Protein AF-A0A9E5EQH3-F1 (afdb_monomer)

Secondary structure (DSSP, 8-state):
-EE--EEPTTSBEE--S-HHHHHHHHHHTT-SEEEEETTS-HHHHHHHHHHHTTTSEEEEESBHHHHHHHHHHTTPPP----PPP-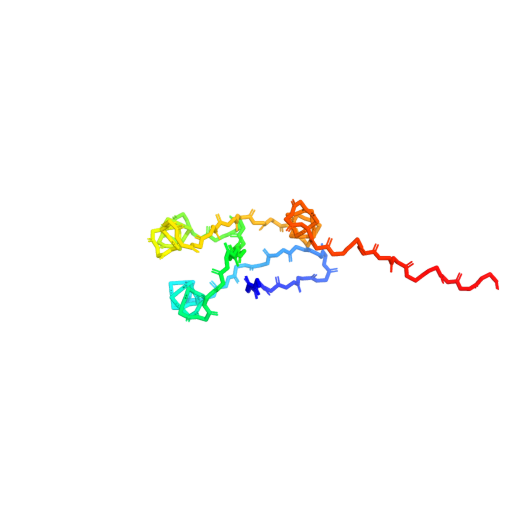

Solvent-accessible surface area (backbone atoms only — not comparable to full-atom values): 4954 Å² total; per-residue (Å²): 113,43,81,61,61,44,73,44,99,83,44,38,30,36,58,67,82,62,48,56,61,50,36,49,49,34,48,74,72,63,20,54,37,38,47,37,30,57,72,41,55,70,69,48,54,51,47,28,43,63,64,24,53,98,68,15,49,63,47,73,25,56,34,55,63,54,50,51,54,55,41,42,76,73,71,43,80,77,86,75,75,81,71,79,80,130

Nearest PDB structures (foldseek):
  8emh-assembly1_F  TM=8.107E-01  e=1.034E-01  Acinetobacter sp. NEB 394
  1gz0-assembly4_D  TM=6.087E-01  e=7.887E-02  Escherichia coli
  7ot7-assembly1_A  TM=6.046E-01  e=1.182E+00  synthetic construct
  7ueh-assembly1_E  TM=5.885E-01  e=3.263E+00  Zymomonas mobilis
  8wt7-assembly1_C  TM=3.582E-01  e=3.050E+00  Escherichia coli

pLDDT: mean 79.71, std 12.05, range [49.12, 93.06]

Mean predicted aligned error: 8.24 Å

Structure (mmCIF, N/CA/C/O backbone):
data_AF-A0A9E5EQH3-F1
#
_entry.id   AF-A0A9E5EQH3-F1
#
loop_
_atom_site.group_PDB
_atom_site.id
_atom_site.type_symbol
_atom_site.label_atom_id
_atom_site.label_alt_id
_atom_site.label_comp_id
_atom_site.label_asym_id
_atom_site.label_entity_id
_atom_site.label_seq_id
_atom_site.pdbx_PDB_ins_code
_atom_site.Cartn_x
_atom_site.Cartn_y
_atom_site.Cartn_z
_atom_site.occupancy
_atom_site.B_iso_or_equiv
_atom_site.auth_seq_id
_atom_site.auth_comp_id
_atom_site.auth_asym_id
_atom_site.auth_atom_id
_atom_site.pdbx_PDB_model_num
ATOM 1 N N . VAL A 1 1 ? -7.742 -9.895 1.686 1.00 57.66 1 VAL A N 1
ATOM 2 C CA . VAL A 1 1 ? -6.870 -8.693 1.721 1.00 57.66 1 VAL A CA 1
ATOM 3 C C . VAL A 1 1 ? -5.428 -9.150 1.534 1.00 57.66 1 VAL A C 1
ATOM 5 O O . VAL A 1 1 ? -5.146 -10.271 1.933 1.00 57.66 1 VAL A O 1
ATOM 8 N N . ALA A 1 2 ? -4.550 -8.360 0.905 1.00 66.50 2 ALA A N 1
ATOM 9 C CA . ALA A 1 2 ? -3.122 -8.683 0.784 1.00 66.50 2 ALA A CA 1
ATOM 10 C C . ALA A 1 2 ? -2.262 -7.557 1.388 1.00 66.50 2 ALA A C 1
ATOM 12 O O . ALA A 1 2 ? -2.476 -6.387 1.068 1.00 66.50 2 ALA A O 1
ATOM 13 N N . VAL A 1 3 ? -1.298 -7.913 2.245 1.00 61.38 3 VAL A N 1
ATOM 14 C CA . VAL A 1 3 ? -0.412 -6.971 2.954 1.00 61.38 3 VAL A CA 1
ATOM 15 C C . VAL A 1 3 ? 1.042 -7.363 2.709 1.00 61.38 3 VAL A C 1
ATOM 17 O O . VAL A 1 3 ? 1.402 -8.531 2.852 1.00 61.38 3 VAL A O 1
ATOM 20 N N . THR A 1 4 ? 1.880 -6.398 2.327 1.00 60.97 4 THR A N 1
ATOM 21 C CA . THR A 1 4 ? 3.326 -6.606 2.172 1.00 60.97 4 THR A CA 1
ATOM 22 C C . THR A 1 4 ? 4.088 -5.410 2.731 1.00 60.97 4 THR A C 1
ATOM 24 O O . THR A 1 4 ? 4.017 -4.321 2.166 1.00 60.97 4 THR A O 1
ATOM 27 N N . GLY A 1 5 ? 4.833 -5.627 3.811 1.00 60.75 5 GLY A N 1
ATOM 28 C CA . GLY A 1 5 ? 5.649 -4.624 4.492 1.00 60.75 5 GLY A CA 1
ATOM 29 C C . GLY A 1 5 ? 6.666 -5.313 5.397 1.00 60.75 5 GLY A C 1
ATOM 30 O O . GLY A 1 5 ? 6.397 -6.411 5.885 1.00 60.75 5 GLY A O 1
ATOM 31 N N . THR A 1 6 ? 7.827 -4.698 5.600 1.00 72.94 6 THR A N 1
ATOM 32 C CA . THR A 1 6 ? 8.703 -5.070 6.720 1.00 72.94 6 THR A CA 1
ATOM 33 C C . THR A 1 6 ? 8.161 -4.367 7.955 1.00 72.94 6 THR A C 1
ATOM 35 O O . THR A 1 6 ? 8.007 -3.153 7.912 1.00 72.94 6 THR A O 1
ATOM 38 N N . ILE A 1 7 ? 7.845 -5.094 9.024 1.00 71.38 7 ILE A N 1
ATOM 39 C CA . ILE A 1 7 ? 7.476 -4.481 10.307 1.00 71.38 7 ILE A CA 1
ATOM 40 C C . ILE A 1 7 ? 8.746 -4.428 11.150 1.00 71.38 7 ILE A C 1
ATOM 42 O O . ILE A 1 7 ? 9.346 -5.466 11.433 1.00 71.38 7 ILE A O 1
ATOM 46 N N . ASN A 1 8 ? 9.182 -3.222 11.490 1.00 68.69 8 ASN A N 1
ATOM 47 C CA . ASN A 1 8 ? 10.323 -3.009 12.369 1.00 68.69 8 ASN A CA 1
ATOM 48 C C . ASN A 1 8 ? 9.911 -3.215 13.838 1.00 68.69 8 ASN A C 1
ATOM 50 O O . ASN A 1 8 ? 8.729 -3.180 14.175 1.00 68.69 8 ASN A O 1
ATOM 54 N N . GLY A 1 9 ? 10.886 -3.415 14.731 1.00 66.69 9 GLY A N 1
ATOM 55 C CA . GLY A 1 9 ? 10.622 -3.585 16.171 1.00 66.69 9 GLY A CA 1
ATOM 56 C C . GLY A 1 9 ? 10.023 -2.349 16.856 1.00 66.69 9 GLY A C 1
ATOM 57 O O . GLY A 1 9 ? 9.549 -2.454 17.979 1.00 66.69 9 GLY A O 1
ATOM 58 N N . ASP A 1 10 ? 10.032 -1.202 16.175 1.00 70.00 10 ASP A N 1
ATOM 59 C CA . ASP A 1 10 ? 9.376 0.049 16.566 1.00 70.00 10 ASP A CA 1
ATOM 60 C C . ASP A 1 10 ? 8.001 0.238 15.890 1.00 70.00 10 ASP A C 1
ATOM 62 O O . ASP A 1 10 ? 7.482 1.348 15.844 1.00 70.00 10 ASP A O 1
ATOM 66 N N . GLU A 1 11 ? 7.436 -0.835 15.324 1.00 75.44 11 GLU A N 1
ATOM 67 C CA . GLU A 1 11 ? 6.118 -0.878 14.671 1.00 75.44 11 GLU A CA 1
ATOM 68 C C . GLU A 1 11 ? 6.003 -0.051 13.376 1.00 75.44 11 GLU A C 1
ATOM 70 O O . GLU A 1 11 ? 4.920 0.058 12.784 1.00 75.44 11 GLU A O 1
ATOM 75 N N . THR A 1 12 ? 7.122 0.483 12.875 1.00 73.88 12 THR A N 1
ATOM 76 C CA . THR A 1 12 ? 7.157 1.182 11.588 1.00 73.88 12 THR A CA 1
ATOM 77 C C . THR A 1 12 ? 7.109 0.201 10.418 1.00 73.88 12 THR A C 1
ATOM 79 O O . THR A 1 12 ? 7.705 -0.883 10.446 1.00 73.88 12 THR A O 1
ATOM 82 N N . VAL A 1 13 ? 6.398 0.586 9.352 1.00 76.81 13 VAL A N 1
ATOM 83 C CA . VAL A 1 13 ? 6.299 -0.215 8.127 1.00 76.81 13 VAL A CA 1
ATOM 84 C C . VAL A 1 13 ? 7.351 0.244 7.113 1.00 76.81 13 VAL A C 1
ATOM 86 O O . VAL A 1 13 ? 7.270 1.316 6.504 1.00 76.81 13 VAL A O 1
ATOM 89 N N . GLY A 1 14 ? 8.351 -0.605 6.906 1.0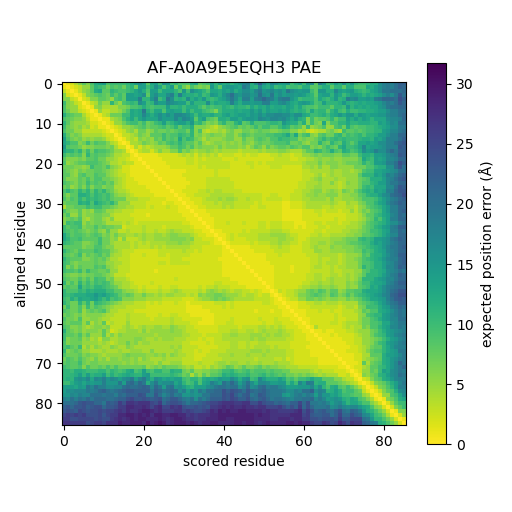0 72.00 14 GLY A N 1
ATOM 90 C CA . GLY A 1 14 ? 9.444 -0.402 5.967 1.00 72.00 14 GLY A CA 1
ATOM 91 C C . GLY A 1 14 ? 9.057 -0.639 4.506 1.00 72.00 14 GLY A C 1
ATOM 92 O O . GLY A 1 14 ? 8.174 -1.437 4.177 1.00 72.00 14 GLY A O 1
ATOM 93 N N . ALA A 1 15 ? 9.780 0.046 3.620 1.00 76.50 15 ALA A N 1
ATOM 94 C CA . ALA A 1 15 ? 9.686 -0.094 2.175 1.00 76.50 15 ALA A CA 1
ATOM 95 C C . ALA A 1 15 ? 9.907 -1.546 1.707 1.00 76.50 15 ALA A C 1
ATOM 97 O O . ALA A 1 15 ? 10.711 -2.289 2.267 1.00 76.50 15 ALA A O 1
ATOM 98 N N . ILE A 1 16 ? 9.227 -1.930 0.624 1.00 76.62 16 ILE A N 1
ATOM 99 C CA . ILE A 1 16 ? 9.325 -3.261 0.020 1.00 76.62 16 ILE A CA 1
ATOM 100 C C . ILE A 1 16 ? 9.748 -3.183 -1.445 1.00 76.62 16 ILE A C 1
ATOM 102 O O . ILE A 1 16 ? 9.339 -2.291 -2.183 1.00 76.62 16 ILE A O 1
ATOM 106 N N . GLY A 1 17 ? 10.528 -4.168 -1.885 1.00 78.25 17 GLY A N 1
ATOM 107 C CA . GLY A 1 17 ? 10.853 -4.343 -3.297 1.00 78.25 17 GLY A CA 1
ATOM 108 C C . GLY A 1 17 ? 9.690 -4.923 -4.108 1.00 78.25 17 GLY A C 1
ATOM 109 O O . GLY A 1 17 ? 8.782 -5.565 -3.572 1.00 78.25 17 GLY A O 1
ATOM 110 N N . ALA A 1 18 ? 9.763 -4.745 -5.431 1.00 84.75 18 ALA A N 1
ATOM 111 C CA . ALA A 1 18 ? 8.855 -5.357 -6.407 1.00 84.75 18 ALA A CA 1
ATOM 112 C C . ALA A 1 18 ? 7.359 -5.046 -6.171 1.00 84.75 18 ALA A C 1
ATOM 114 O O . ALA A 1 18 ? 6.490 -5.908 -6.335 1.00 84.75 18 ALA A O 1
ATOM 115 N N . VAL A 1 19 ? 7.049 -3.797 -5.800 1.00 86.19 19 VAL A N 1
ATOM 116 C CA . VAL A 1 19 ? 5.680 -3.324 -5.517 1.00 86.19 19 VAL A CA 1
ATOM 117 C C . VAL A 1 19 ? 4.733 -3.610 -6.682 1.00 86.19 19 VAL A C 1
ATOM 119 O O . VAL A 1 19 ? 3.616 -4.077 -6.473 1.00 86.19 19 VAL A O 1
ATOM 122 N N . ARG A 1 20 ? 5.185 -3.396 -7.923 1.00 86.94 20 ARG A N 1
ATOM 123 C CA . ARG A 1 20 ? 4.372 -3.636 -9.126 1.00 86.94 20 ARG A CA 1
ATOM 124 C C . ARG A 1 20 ? 3.985 -5.104 -9.262 1.00 86.94 20 ARG A C 1
ATOM 126 O O . ARG A 1 20 ? 2.816 -5.415 -9.458 1.00 86.94 20 ARG A O 1
ATOM 133 N N . GLN A 1 21 ? 4.951 -6.007 -9.120 1.00 87.81 21 GLN A N 1
ATOM 134 C CA . GLN A 1 21 ? 4.732 -7.447 -9.223 1.00 87.81 21 GLN A CA 1
ATOM 135 C C . GLN A 1 21 ? 3.787 -7.934 -8.119 1.00 87.81 21 GLN A C 1
ATOM 137 O O . GLN A 1 21 ? 2.873 -8.711 -8.388 1.00 87.81 21 GLN A O 1
ATOM 142 N N . LYS A 1 22 ? 3.950 -7.420 -6.894 1.00 87.31 22 LYS A N 1
ATOM 143 C CA . LYS A 1 22 ? 3.072 -7.737 -5.759 1.00 87.31 22 LYS A CA 1
ATOM 144 C C . LYS A 1 22 ? 1.654 -7.200 -5.955 1.00 87.31 22 LYS A C 1
ATOM 146 O O . LYS A 1 22 ? 0.707 -7.929 -5.686 1.00 87.31 22 LYS A O 1
ATOM 151 N N . ALA A 1 23 ? 1.492 -5.992 -6.494 1.00 87.75 23 ALA A N 1
ATOM 152 C CA . ALA A 1 23 ? 0.177 -5.438 -6.820 1.00 87.75 23 ALA A CA 1
ATOM 153 C C . ALA A 1 23 ? -0.536 -6.256 -7.913 1.00 87.75 23 ALA A C 1
ATOM 155 O O . ALA A 1 23 ? -1.736 -6.507 -7.810 1.00 87.75 23 ALA A O 1
ATOM 156 N N . VAL A 1 24 ? 0.194 -6.718 -8.938 1.00 89.06 24 VAL A N 1
ATOM 157 C CA . VAL A 1 24 ? -0.365 -7.606 -9.973 1.00 89.06 24 VAL A CA 1
ATOM 158 C C . VAL A 1 24 ? -0.805 -8.932 -9.359 1.00 89.06 24 VAL A C 1
ATOM 160 O O . VAL A 1 24 ? -1.930 -9.362 -9.600 1.00 89.06 24 VAL A O 1
ATOM 163 N N . ALA A 1 25 ? 0.041 -9.550 -8.531 1.00 86.25 25 ALA A N 1
ATOM 164 C CA . ALA A 1 25 ? -0.285 -10.802 -7.854 1.00 86.25 25 ALA A CA 1
ATOM 165 C C . ALA A 1 25 ? -1.493 -10.654 -6.914 1.00 86.25 25 ALA A C 1
ATOM 167 O O . ALA A 1 25 ? -2.391 -11.489 -6.940 1.00 86.25 25 ALA A O 1
ATOM 168 N N . ALA A 1 26 ? -1.563 -9.567 -6.138 1.00 88.44 26 ALA A N 1
ATOM 169 C CA . ALA A 1 26 ? -2.687 -9.277 -5.251 1.00 88.44 26 ALA A CA 1
ATOM 170 C C . ALA A 1 26 ? -3.999 -9.126 -6.033 1.00 88.44 26 ALA A C 1
ATOM 172 O O . ALA A 1 26 ? -5.013 -9.725 -5.671 1.00 88.44 26 ALA A O 1
ATOM 173 N N . ARG A 1 27 ? -3.969 -8.391 -7.151 1.00 86.56 27 ARG A N 1
ATOM 174 C CA . ARG A 1 27 ? -5.133 -8.253 -8.031 1.00 86.56 27 ARG A CA 1
ATOM 175 C C . ARG A 1 27 ? -5.537 -9.588 -8.654 1.00 86.56 27 ARG A C 1
ATOM 177 O O . ARG A 1 27 ? -6.722 -9.903 -8.672 1.00 86.56 27 ARG A O 1
ATOM 184 N N . ALA A 1 28 ? -4.574 -10.371 -9.141 1.00 85.94 28 ALA A N 1
ATOM 185 C CA . ALA A 1 28 ? -4.823 -11.690 -9.723 1.00 85.94 28 ALA A CA 1
ATOM 186 C C . ALA A 1 28 ? -5.409 -12.676 -8.698 1.00 85.94 28 ALA A C 1
ATOM 188 O O . A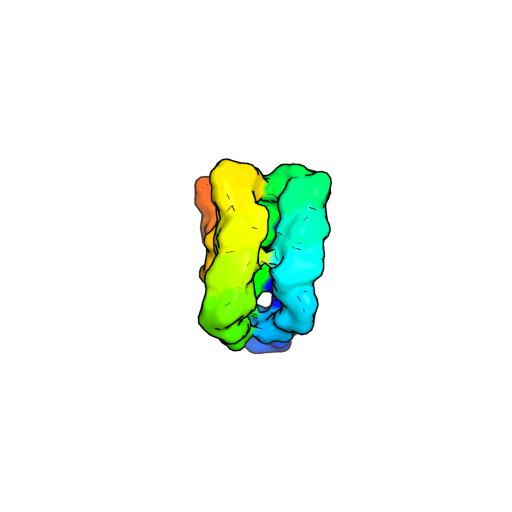LA A 1 28 ? -6.287 -13.462 -9.038 1.00 85.94 28 ALA A O 1
ATOM 189 N N . ALA A 1 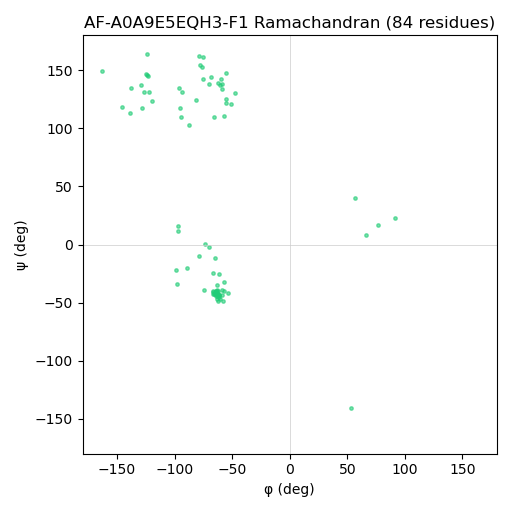29 ? -4.998 -12.575 -7.432 1.00 87.56 29 ALA A N 1
ATOM 190 C CA . ALA A 1 29 ? -5.571 -13.322 -6.314 1.00 87.56 29 ALA A CA 1
ATOM 191 C C . ALA A 1 29 ? -6.964 -12.815 -5.882 1.00 87.56 29 ALA A C 1
ATOM 193 O O . ALA A 1 29 ? -7.544 -13.327 -4.927 1.00 87.56 29 ALA A O 1
ATOM 194 N N . GLY A 1 30 ? -7.509 -11.791 -6.549 1.00 85.94 30 GLY A N 1
ATOM 195 C CA . GLY A 1 30 ? -8.824 -11.232 -6.249 1.00 85.94 30 GLY A CA 1
ATOM 196 C C . GLY A 1 30 ? -8.862 -10.340 -5.007 1.00 85.94 30 GLY A C 1
ATOM 197 O O . GLY A 1 30 ? -9.952 -10.067 -4.493 1.00 85.94 30 GLY A O 1
ATOM 198 N N . ALA A 1 31 ? -7.713 -9.864 -4.514 1.00 87.31 31 ALA A N 1
ATOM 199 C CA . ALA A 1 31 ? -7.677 -8.964 -3.370 1.00 87.31 31 ALA A CA 1
ATOM 200 C C . ALA A 1 31 ? -8.475 -7.683 -3.658 1.00 87.31 31 ALA A C 1
ATOM 202 O O . ALA A 1 31 ? -8.352 -7.069 -4.714 1.00 87.31 31 ALA A O 1
ATOM 203 N N . ARG A 1 32 ? -9.303 -7.273 -2.692 1.00 88.06 32 ARG A N 1
ATOM 204 C CA . ARG A 1 32 ? -10.076 -6.021 -2.748 1.00 88.06 32 ARG A CA 1
ATOM 205 C C . ARG A 1 32 ? -9.320 -4.828 -2.166 1.00 88.06 32 ARG A C 1
ATOM 207 O O . ARG A 1 32 ? -9.646 -3.691 -2.486 1.00 88.06 32 ARG A O 1
ATOM 214 N N . LEU A 1 33 ? -8.309 -5.101 -1.342 1.00 88.50 33 LEU A N 1
ATOM 215 C CA . LEU A 1 33 ? -7.455 -4.119 -0.687 1.00 88.50 33 LEU A CA 1
ATOM 216 C C . LEU A 1 33 ? -5.998 -4.592 -0.740 1.00 88.50 33 LEU A C 1
ATOM 218 O O . LEU A 1 33 ? -5.717 -5.761 -0.447 1.00 88.50 33 LEU A O 1
ATOM 222 N N . PHE A 1 34 ? -5.106 -3.666 -1.083 1.00 90.81 34 PHE A N 1
ATOM 223 C CA . PHE A 1 34 ? -3.659 -3.826 -1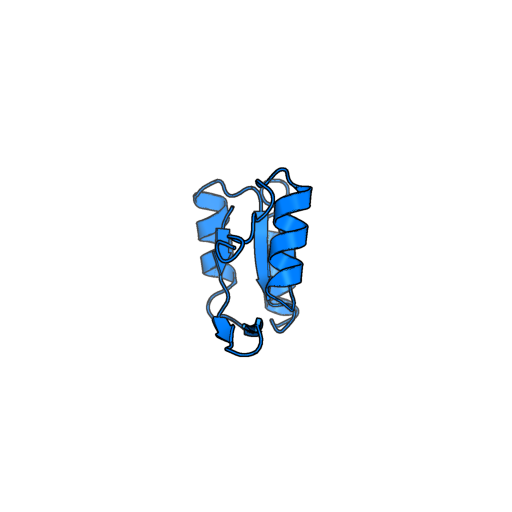.079 1.00 90.81 34 PHE A CA 1
ATOM 224 C C . PHE A 1 34 ? -3.016 -2.675 -0.301 1.00 90.81 34 PHE A C 1
ATOM 226 O O . PHE A 1 34 ? -3.158 -1.512 -0.680 1.00 90.81 34 PHE A O 1
ATOM 233 N N . LEU A 1 35 ? -2.335 -3.003 0.797 1.00 89.50 35 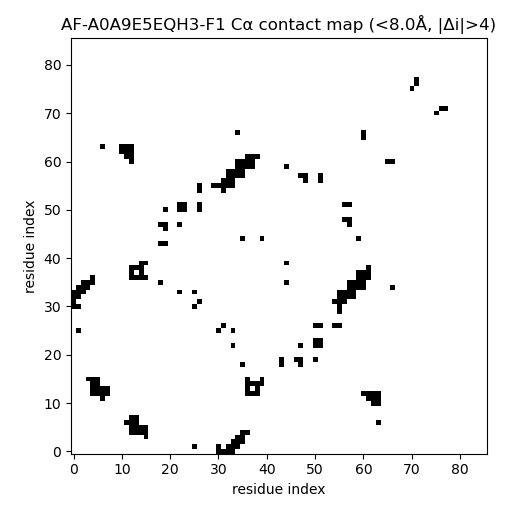LEU A N 1
ATOM 234 C CA . LEU A 1 35 ? -1.646 -2.024 1.638 1.00 89.50 35 LEU A CA 1
ATOM 235 C C . LEU A 1 35 ? -0.183 -1.906 1.214 1.00 89.50 35 LEU A C 1
ATOM 237 O O . LEU A 1 35 ? 0.505 -2.920 1.068 1.00 89.50 35 LEU A O 1
ATOM 241 N N . ILE A 1 36 ? 0.286 -0.674 1.034 1.00 89.25 36 ILE A N 1
ATOM 242 C CA . ILE A 1 36 ? 1.672 -0.359 0.681 1.00 89.25 36 ILE A CA 1
ATOM 243 C C . ILE A 1 36 ? 2.284 0.613 1.697 1.00 89.25 36 ILE A C 1
ATOM 245 O O . ILE A 1 36 ? 1.579 1.479 2.206 1.00 89.25 36 ILE A O 1
ATOM 249 N N . PRO A 1 37 ? 3.590 0.524 1.990 1.00 85.94 37 PRO A N 1
ATOM 250 C CA . PRO A 1 37 ? 4.232 1.463 2.904 1.00 85.94 37 PRO A CA 1
ATOM 251 C C . PRO A 1 37 ? 4.174 2.904 2.372 1.00 85.94 37 PRO A C 1
ATOM 253 O O . PRO A 1 37 ? 4.417 3.140 1.189 1.00 85.94 37 PRO A O 1
ATOM 256 N N . ALA A 1 38 ? 3.917 3.881 3.240 1.00 87.50 38 ALA A N 1
ATOM 257 C CA . ALA A 1 38 ? 3.979 5.305 2.904 1.00 87.50 38 ALA A CA 1
ATOM 258 C C . ALA A 1 38 ? 5.415 5.762 2.586 1.00 87.50 38 ALA A C 1
ATOM 260 O O . ALA A 1 38 ? 5.614 6.702 1.824 1.00 87.50 38 ALA A O 1
ATOM 261 N N . SER A 1 39 ? 6.416 5.044 3.108 1.00 85.44 39 SER A N 1
ATOM 262 C CA . SER A 1 39 ? 7.844 5.219 2.803 1.00 85.44 39 SER A CA 1
ATOM 263 C C . SER A 1 39 ? 8.233 4.779 1.384 1.00 85.44 39 SER A C 1
ATOM 265 O O . SER A 1 39 ? 9.396 4.880 0.993 1.00 85.44 39 SER A O 1
ATOM 267 N N . GLN A 1 40 ? 7.281 4.257 0.607 1.00 86.31 40 GLN A N 1
ATOM 268 C CA . GLN A 1 40 ? 7.526 3.773 -0.739 1.00 86.31 40 GLN A CA 1
ATOM 269 C C . GLN A 1 40 ? 7.627 4.908 -1.760 1.00 86.31 40 GLN A C 1
ATOM 271 O O . GLN A 1 40 ? 7.053 5.981 -1.583 1.00 86.31 40 GLN A O 1
ATOM 276 N N . SER A 1 41 ? 8.346 4.672 -2.861 1.00 88.06 41 SER A N 1
ATOM 277 C CA . SER A 1 41 ? 8.522 5.710 -3.877 1.00 88.06 41 SER A CA 1
ATOM 278 C C . SER A 1 41 ? 7.171 6.157 -4.459 1.00 88.06 41 SER A C 1
ATOM 280 O O . SER A 1 41 ? 6.273 5.342 -4.699 1.00 88.06 41 SER A O 1
ATOM 282 N N . ALA A 1 42 ? 7.022 7.454 -4.751 1.00 88.56 42 ALA A N 1
ATOM 283 C CA . ALA A 1 42 ? 5.800 7.987 -5.363 1.00 88.56 42 ALA A CA 1
ATOM 284 C C . ALA A 1 42 ? 5.465 7.295 -6.701 1.00 88.56 42 ALA A C 1
ATOM 286 O O . ALA A 1 42 ? 4.293 7.094 -7.037 1.00 88.56 42 ALA A O 1
ATOM 287 N N . ALA A 1 43 ? 6.496 6.879 -7.445 1.00 89.19 43 ALA A N 1
ATOM 288 C CA . ALA A 1 43 ? 6.353 6.123 -8.684 1.00 89.19 43 ALA A CA 1
ATOM 289 C C . ALA A 1 43 ? 5.735 4.736 -8.442 1.00 89.19 43 ALA A C 1
ATOM 291 O O . ALA A 1 43 ? 4.870 4.307 -9.208 1.00 89.19 43 ALA A O 1
ATOM 292 N N . ASP A 1 44 ? 6.133 4.050 -7.373 1.00 88.88 44 ASP A N 1
ATOM 293 C CA . ASP A 1 44 ? 5.602 2.734 -7.019 1.00 88.88 44 ASP A CA 1
ATOM 294 C C . ASP A 1 44 ? 4.191 2.808 -6.443 1.00 88.88 44 ASP A C 1
ATOM 296 O O . ASP A 1 44 ? 3.346 1.995 -6.819 1.00 88.88 44 ASP A O 1
ATOM 300 N N . ILE A 1 45 ? 3.896 3.821 -5.622 1.00 89.56 45 ILE A N 1
ATOM 301 C CA . ILE A 1 45 ? 2.535 4.100 -5.140 1.00 89.56 45 ILE A CA 1
ATOM 302 C C . ILE A 1 45 ? 1.598 4.329 -6.331 1.00 89.56 45 ILE A C 1
ATOM 304 O O . ILE A 1 45 ? 0.533 3.714 -6.431 1.00 89.56 45 ILE A O 1
ATOM 308 N N . THR A 1 46 ? 2.014 5.175 -7.275 1.00 91.94 46 THR A N 1
ATOM 309 C CA . THR A 1 46 ? 1.236 5.472 -8.485 1.00 91.94 46 THR A CA 1
ATOM 310 C C . THR A 1 46 ? 1.045 4.222 -9.342 1.00 91.94 46 THR A C 1
ATOM 312 O O . THR A 1 46 ? -0.063 3.948 -9.810 1.00 91.94 46 THR A O 1
ATOM 315 N N . ALA A 1 47 ? 2.100 3.423 -9.522 1.00 91.69 47 ALA A N 1
ATOM 316 C CA . ALA A 1 47 ? 2.023 2.183 -10.282 1.00 91.69 47 ALA A CA 1
ATOM 317 C C . ALA A 1 47 ? 1.078 1.165 -9.625 1.00 91.69 47 ALA A C 1
ATOM 319 O O . ALA A 1 47 ? 0.244 0.585 -10.318 1.00 91.69 47 ALA A O 1
ATOM 320 N N . ALA A 1 48 ? 1.152 0.985 -8.304 1.00 89.88 48 ALA A N 1
ATOM 321 C CA . ALA A 1 48 ? 0.259 0.102 -7.559 1.00 89.88 48 ALA A CA 1
ATOM 322 C C . ALA A 1 48 ? -1.205 0.538 -7.696 1.00 89.88 48 ALA A C 1
ATOM 324 O O . ALA A 1 48 ? -2.054 -0.288 -8.034 1.00 89.88 48 ALA A O 1
ATOM 325 N N . ARG A 1 49 ? -1.500 1.837 -7.528 1.00 92.12 49 ARG A N 1
ATOM 326 C CA . ARG A 1 49 ? -2.852 2.396 -7.721 1.00 92.12 49 ARG A CA 1
ATOM 327 C C . ARG A 1 49 ? -3.369 2.150 -9.141 1.00 92.12 49 ARG A C 1
ATOM 329 O O . ARG A 1 49 ? -4.503 1.707 -9.312 1.00 92.12 49 ARG A O 1
ATOM 336 N N . LYS A 1 50 ? -2.525 2.355 -10.158 1.00 93.06 50 LYS A N 1
ATOM 337 C CA . LYS A 1 50 ? -2.871 2.072 -11.561 1.00 93.06 50 LYS A CA 1
ATOM 338 C C . LYS A 1 50 ? -3.164 0.588 -11.799 1.00 93.06 50 LYS A C 1
ATOM 340 O O . LYS A 1 50 ? -4.090 0.268 -12.537 1.00 93.06 50 LYS A O 1
ATOM 345 N N . ILE A 1 51 ? -2.394 -0.309 -11.181 1.00 92.38 51 ILE A N 1
ATOM 346 C CA . ILE A 1 51 ? -2.601 -1.760 -11.280 1.00 92.38 51 ILE A CA 1
ATOM 347 C C . ILE A 1 51 ? -3.915 -2.170 -10.612 1.00 92.38 51 ILE A C 1
ATOM 349 O O . ILE A 1 51 ? -4.644 -2.979 -11.185 1.00 92.38 51 ILE A O 1
ATOM 353 N N . GLY A 1 52 ? -4.219 -1.615 -9.434 1.00 88.12 52 GLY A N 1
ATOM 354 C CA . GLY A 1 52 ? -5.440 -1.921 -8.689 1.00 88.12 52 GLY A CA 1
ATOM 355 C C . GLY A 1 52 ? -6.718 -1.509 -9.423 1.00 88.12 52 GLY A C 1
ATOM 356 O O . GLY A 1 52 ? -7.685 -2.282 -9.468 1.00 88.12 52 GLY A O 1
ATOM 357 N N . GLY A 1 53 ? -6.690 -0.341 -10.076 1.00 90.94 53 GLY A N 1
ATOM 358 C CA . GLY A 1 53 ? -7.798 0.167 -10.884 1.00 90.94 53 GLY A CA 1
ATOM 359 C C . GLY A 1 53 ? -9.118 0.191 -10.106 1.00 90.94 53 GLY A C 1
ATOM 360 O O . GLY A 1 53 ? -9.142 0.488 -8.917 1.00 90.94 53 GLY A O 1
ATOM 361 N N . ALA A 1 54 ? -10.222 -0.168 -10.766 1.00 87.75 54 ALA A N 1
ATOM 362 C CA . ALA A 1 54 ? -11.543 -0.251 -10.130 1.00 87.75 54 ALA A CA 1
ATOM 363 C C . ALA A 1 54 ?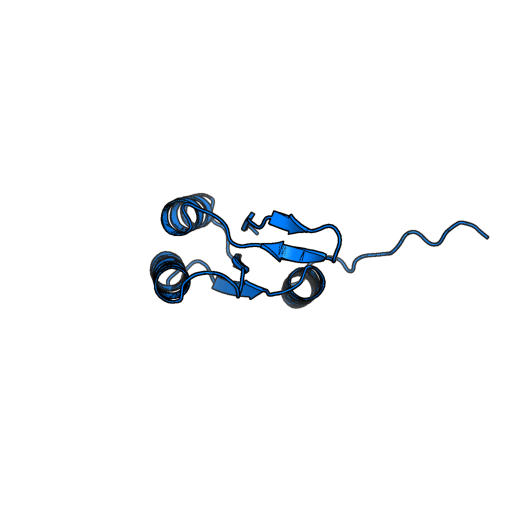 -11.757 -1.533 -9.297 1.00 87.75 54 ALA A C 1
ATOM 365 O O . ALA A 1 54 ? -12.763 -1.664 -8.608 1.00 87.75 54 ALA A O 1
ATOM 366 N N . THR A 1 55 ? -10.845 -2.506 -9.387 1.00 86.44 55 THR A N 1
ATOM 367 C CA . THR A 1 55 ? -11.044 -3.856 -8.826 1.00 86.44 55 THR A CA 1
ATOM 368 C C . THR A 1 55 ? -10.377 -4.073 -7.470 1.00 86.44 55 THR A C 1
ATOM 370 O O . THR A 1 55 ? -10.767 -4.982 -6.739 1.00 86.44 55 THR A O 1
ATOM 373 N N . MET A 1 56 ? -9.368 -3.265 -7.140 1.00 90.62 56 MET A N 1
ATOM 374 C CA . MET A 1 56 ? -8.580 -3.396 -5.917 1.00 90.62 56 MET A CA 1
ATOM 375 C C . MET A 1 56 ? -8.174 -2.013 -5.412 1.00 90.62 56 MET A C 1
ATOM 377 O O . MET A 1 56 ? -7.441 -1.288 -6.086 1.00 90.62 56 MET A O 1
ATOM 381 N N . ARG A 1 57 ? -8.630 -1.667 -4.207 1.00 90.69 57 ARG A N 1
ATOM 382 C CA . ARG A 1 57 ? -8.247 -0.442 -3.505 1.00 90.69 57 ARG A CA 1
ATOM 383 C C . ARG A 1 57 ? -6.794 -0.552 -3.049 1.00 90.69 57 ARG A C 1
ATOM 385 O O . ARG A 1 57 ? -6.374 -1.601 -2.565 1.00 90.69 57 ARG A O 1
ATOM 392 N N . VAL A 1 58 ? -6.034 0.526 -3.198 1.00 90.25 58 VAL A N 1
ATOM 393 C CA . VAL A 1 58 ? -4.639 0.598 -2.750 1.00 90.25 58 VAL A CA 1
ATOM 394 C C . VAL A 1 58 ? -4.522 1.711 -1.724 1.00 90.25 58 VAL A C 1
ATOM 396 O O . VAL A 1 58 ? -4.868 2.850 -2.037 1.00 90.25 58 VAL A O 1
ATOM 399 N N . GLU A 1 59 ? -4.043 1.386 -0.527 1.00 91.38 59 GLU A N 1
ATOM 400 C CA . GLU A 1 59 ? -3.867 2.348 0.565 1.00 91.38 59 GLU A CA 1
ATOM 401 C C . GLU A 1 59 ? -2.436 2.369 1.079 1.00 91.38 59 GLU A C 1
ATOM 403 O O . GLU A 1 59 ? -1.748 1.348 1.083 1.00 91.38 59 GLU A O 1
ATOM 408 N N . THR A 1 60 ? -1.988 3.554 1.486 1.00 89.31 60 THR A N 1
ATOM 409 C CA . THR A 1 60 ? -0.653 3.770 2.047 1.00 89.31 60 THR A CA 1
ATOM 410 C C . THR A 1 60 ? -0.705 3.751 3.568 1.00 89.31 60 THR A C 1
ATOM 412 O O . THR A 1 60 ? -1.562 4.419 4.137 1.00 89.31 60 THR A O 1
ATOM 415 N N . VAL A 1 61 ? 0.230 3.052 4.210 1.00 89.19 61 VAL A N 1
ATOM 416 C CA . VAL A 1 61 ? 0.331 2.943 5.677 1.00 89.19 61 VAL A CA 1
ATOM 417 C C . VAL A 1 61 ? 1.742 3.274 6.147 1.00 89.19 61 VAL A C 1
ATOM 419 O O . VAL A 1 61 ? 2.711 2.859 5.511 1.00 89.19 61 VAL A O 1
ATOM 422 N N . ALA A 1 62 ? 1.883 4.032 7.231 1.00 86.81 62 ALA A N 1
ATOM 423 C CA . ALA A 1 62 ? 3.185 4.332 7.827 1.00 86.81 62 ALA A CA 1
ATOM 424 C C . ALA A 1 62 ? 3.487 3.408 9.015 1.00 86.81 62 ALA A C 1
ATOM 426 O O . ALA A 1 62 ? 4.639 3.017 9.218 1.00 86.81 62 ALA A O 1
ATOM 427 N N . THR A 1 63 ? 2.451 3.025 9.760 1.00 85.31 63 THR A N 1
ATOM 428 C CA . THR A 1 63 ? 2.555 2.213 10.976 1.00 85.31 63 THR A CA 1
ATOM 429 C C . THR A 1 63 ? 1.704 0.948 10.897 1.00 85.31 63 THR A C 1
ATOM 431 O O . THR A 1 63 ? 0.810 0.819 10.053 1.00 85.31 63 THR A O 1
ATOM 434 N N . LEU A 1 64 ? 1.980 -0.005 11.791 1.00 80.00 64 LEU A N 1
ATOM 435 C CA . LEU A 1 64 ? 1.111 -1.164 11.989 1.00 80.00 64 LEU A CA 1
ATOM 436 C C . LEU A 1 64 ? -0.308 -0.741 12.400 1.00 80.00 64 LEU A C 1
ATOM 438 O O . LEU A 1 64 ? -1.277 -1.319 11.906 1.00 80.00 64 LEU A O 1
ATOM 442 N N . GLN A 1 65 ? -0.433 0.287 13.243 1.00 82.81 65 GLN A N 1
ATOM 443 C CA . GLN A 1 65 ? -1.732 0.788 13.682 1.00 82.81 65 GLN A CA 1
ATOM 444 C C . GLN A 1 65 ? -2.564 1.307 12.502 1.00 82.81 65 GLN A C 1
ATOM 446 O O . GLN A 1 65 ? -3.721 0.921 12.373 1.00 82.81 65 GLN A O 1
ATOM 451 N N . ASP A 1 66 ? -1.960 2.055 11.570 1.00 84.56 66 ASP A N 1
ATOM 452 C CA . ASP A 1 66 ? -2.657 2.524 10.361 1.00 84.56 66 ASP A CA 1
ATOM 453 C C . ASP A 1 66 ? -3.227 1.350 9.551 1.00 84.56 66 ASP A C 1
ATOM 455 O O . ASP A 1 66 ? -4.333 1.412 9.010 1.00 84.56 66 ASP A O 1
ATOM 459 N N . ALA A 1 67 ? -2.461 0.258 9.451 1.00 84.31 67 ALA A N 1
ATOM 460 C CA . ALA A 1 67 ? -2.904 -0.936 8.747 1.00 84.31 67 ALA A CA 1
ATOM 461 C C . ALA A 1 67 ? -4.093 -1.594 9.458 1.00 84.31 67 ALA A C 1
ATOM 463 O O . ALA A 1 67 ? -5.051 -1.985 8.790 1.00 84.31 67 ALA A O 1
ATOM 464 N N . LEU A 1 68 ? -4.055 -1.693 10.788 1.00 83.00 68 LEU A N 1
ATOM 465 C CA . LEU A 1 68 ? -5.150 -2.243 11.588 1.00 83.00 68 LEU A CA 1
ATOM 466 C C . LEU A 1 68 ? -6.413 -1.381 11.493 1.00 83.00 68 LEU A C 1
ATOM 468 O O . LEU A 1 68 ? -7.495 -1.928 11.284 1.00 83.00 68 LEU 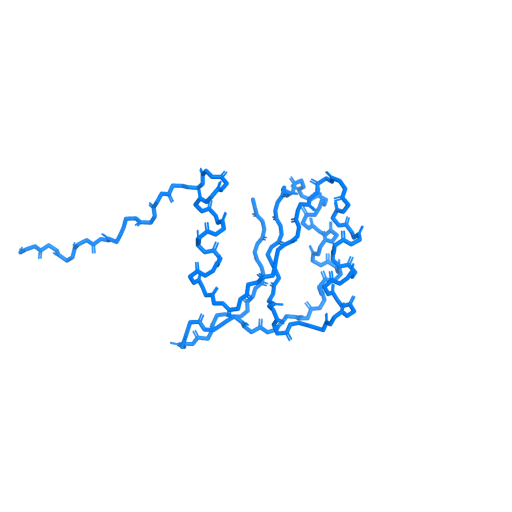A O 1
ATOM 472 N N . ASP A 1 69 ? -6.284 -0.059 11.555 1.00 85.12 69 ASP A N 1
ATOM 473 C CA . ASP A 1 69 ? -7.413 0.871 11.463 1.00 85.12 69 ASP A CA 1
ATOM 474 C C . ASP A 1 69 ? -8.125 0.754 10.108 1.00 85.12 69 ASP A C 1
ATOM 476 O O . ASP A 1 69 ? -9.353 0.660 10.043 1.00 85.12 69 ASP A O 1
ATOM 480 N N . ILE A 1 70 ? -7.364 0.670 9.010 1.00 85.06 70 ILE A N 1
ATOM 481 C CA . ILE A 1 70 ? -7.931 0.461 7.670 1.00 85.06 70 ILE A CA 1
ATOM 482 C C . ILE A 1 70 ? -8.643 -0.893 7.583 1.00 85.06 70 ILE A C 1
ATOM 484 O O . ILE A 1 70 ? -9.700 -0.990 6.956 1.00 85.06 70 ILE A O 1
ATOM 488 N N . LEU A 1 71 ? -8.085 -1.943 8.195 1.00 82.44 71 LEU A N 1
ATOM 489 C CA . LEU A 1 71 ? -8.700 -3.271 8.211 1.00 82.44 71 LEU A CA 1
ATOM 490 C C . LEU A 1 71 ? -10.009 -3.288 9.015 1.00 82.44 71 LEU A C 1
ATOM 492 O O . LEU A 1 71 ? -10.986 -3.875 8.550 1.00 82.44 71 LEU A O 1
ATOM 496 N N . GLN A 1 72 ? -10.066 -2.607 10.162 1.00 81.88 72 GLN A N 1
ATOM 497 C CA . GLN A 1 72 ? -11.296 -2.470 10.950 1.00 81.88 72 GLN A CA 1
ATOM 498 C C . GLN A 1 72 ? -12.385 -1.723 10.168 1.00 81.88 72 GLN A C 1
ATOM 500 O O . GLN A 1 72 ? -13.535 -2.159 10.131 1.00 81.88 72 GLN A O 1
ATOM 505 N N . GLN A 1 73 ? -12.029 -0.649 9.457 1.00 77.69 73 GLN A N 1
ATOM 506 C CA . GLN A 1 73 ? -12.982 0.137 8.660 1.00 77.69 73 GLN A CA 1
ATOM 507 C C . GLN A 1 73 ? -13.655 -0.652 7.529 1.00 77.69 73 GLN A C 1
ATOM 509 O O . GLN A 1 73 ? -14.751 -0.293 7.100 1.00 77.69 73 GLN A O 1
ATOM 514 N N . ILE A 1 74 ? -13.018 -1.713 7.027 1.00 78.31 74 ILE A N 1
ATOM 515 C CA . ILE A 1 74 ? -13.574 -2.557 5.958 1.00 78.31 74 ILE A CA 1
ATOM 516 C C . ILE A 1 74 ? -14.267 -3.825 6.479 1.00 78.31 74 ILE A C 1
ATOM 518 O O . ILE A 1 74 ? -14.596 -4.701 5.678 1.00 78.31 74 ILE A O 1
ATOM 522 N N . GLY A 1 75 ? -14.503 -3.915 7.792 1.00 69.62 75 GLY A N 1
ATOM 523 C CA . GLY A 1 75 ? -15.227 -5.018 8.426 1.00 69.62 75 GLY A CA 1
ATOM 524 C C . GLY A 1 75 ? -14.345 -6.172 8.903 1.00 69.62 75 GLY A C 1
ATOM 525 O O . GLY A 1 75 ? -14.836 -7.291 9.011 1.00 69.62 75 GLY A O 1
ATOM 526 N N . GLY A 1 76 ? -13.050 -5.934 9.142 1.00 65.19 76 GLY A N 1
ATOM 527 C CA . GLY A 1 76 ? -12.211 -6.876 9.883 1.00 65.19 76 GLY A CA 1
ATOM 528 C C . GLY A 1 76 ? -12.626 -6.946 11.354 1.00 65.19 76 GLY A C 1
ATOM 529 O O . GLY A 1 76 ? -13.011 -5.927 11.930 1.00 65.19 76 GLY A O 1
ATOM 530 N N . ASP A 1 77 ? -12.539 -8.136 11.954 1.00 62.91 77 ASP A N 1
ATOM 531 C CA . ASP A 1 77 ? -12.831 -8.309 13.378 1.00 62.91 77 ASP A CA 1
ATOM 532 C C . ASP A 1 77 ? -11.908 -7.416 14.226 1.00 62.91 77 ASP A C 1
ATOM 534 O O . ASP A 1 77 ? -10.711 -7.302 13.925 1.00 62.91 77 ASP A O 1
ATOM 538 N N . PRO A 1 78 ? -12.438 -6.766 15.278 1.00 57.69 78 PRO A N 1
ATOM 539 C CA . PRO A 1 78 ? -11.626 -5.941 16.156 1.00 57.69 78 PRO A CA 1
ATOM 540 C C . PRO A 1 78 ? -10.538 -6.797 16.802 1.00 57.69 78 PRO A C 1
ATOM 542 O O . PRO A 1 78 ? -10.781 -7.923 17.243 1.00 57.69 78 PRO A O 1
ATOM 545 N N . PHE A 1 79 ? -9.324 -6.253 16.872 1.00 56.19 79 PHE A N 1
ATOM 546 C CA . PHE A 1 79 ? -8.243 -6.905 17.595 1.00 56.19 79 PHE A CA 1
ATOM 547 C C . PHE A 1 79 ? -8.598 -6.930 19.086 1.00 56.19 79 PHE A C 1
ATOM 549 O O . PHE A 1 79 ? -8.620 -5.890 19.743 1.00 56.19 79 PHE A O 1
ATOM 556 N N . VAL A 1 80 ? -8.902 -8.116 19.614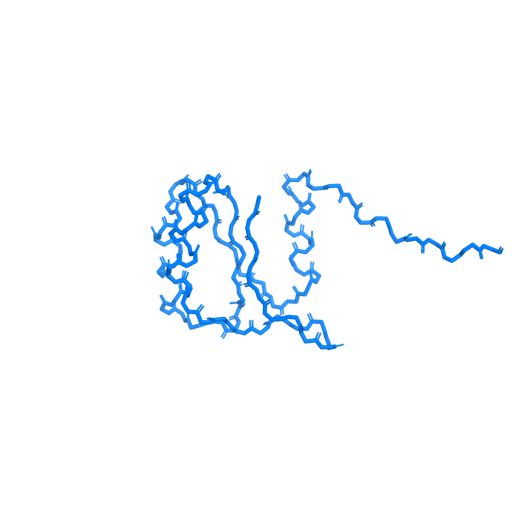 1.00 62.62 80 VAL A N 1
ATOM 557 C CA . VAL A 1 80 ? -9.073 -8.325 21.052 1.00 62.62 80 VAL A CA 1
ATOM 558 C C . VAL A 1 80 ? -7.695 -8.645 21.613 1.00 62.62 80 VAL A C 1
ATOM 560 O O . VAL A 1 80 ? -7.187 -9.754 21.441 1.00 62.62 80 VAL A O 1
ATOM 563 N N . SER A 1 81 ? -7.066 -7.664 22.256 1.00 51.56 81 SER A N 1
ATOM 564 C CA . SER A 1 81 ? -5.880 -7.902 23.074 1.00 51.56 81 SER A CA 1
ATOM 565 C C . SER A 1 81 ? -6.248 -8.959 24.110 1.00 51.56 81 SER A C 1
ATOM 567 O O . SER A 1 81 ? -7.190 -8.751 24.875 1.00 51.56 81 SER A O 1
ATOM 569 N N . ALA A 1 82 ? -5.544 -10.091 24.143 1.00 55.31 82 ALA A N 1
ATOM 570 C CA . ALA A 1 82 ? -5.669 -11.007 25.266 1.00 55.31 82 ALA A CA 1
ATOM 571 C C . ALA A 1 82 ? -5.315 -10.215 26.530 1.00 55.31 82 ALA A C 1
ATOM 573 O O . ALA A 1 82 ? -4.168 -9.800 26.702 1.00 55.31 82 ALA A O 1
ATOM 574 N N . THR A 1 83 ? -6.304 -9.945 27.379 1.00 49.94 83 THR A N 1
ATOM 575 C CA . THR A 1 83 ? -6.052 -9.478 28.739 1.00 49.94 83 THR A CA 1
ATOM 576 C C . THR A 1 83 ? -5.140 -10.513 29.394 1.00 49.94 83 THR A C 1
ATOM 578 O O . THR A 1 83 ? -5.485 -11.699 29.367 1.00 49.94 83 THR A O 1
ATOM 581 N N . PRO A 1 84 ? -3.973 -10.125 29.942 1.00 57.97 84 PRO A N 1
ATOM 582 C CA . PRO A 1 84 ? -3.280 -10.978 30.893 1.00 57.97 84 PRO A CA 1
ATOM 583 C C . PRO A 1 84 ? -4.311 -11.354 31.956 1.00 57.97 84 PRO A C 1
ATOM 585 O O . PRO A 1 84 ? -4.946 -10.460 32.510 1.00 57.97 84 PRO A O 1
ATOM 588 N N . ASN A 1 85 ? -4.561 -12.653 32.125 1.00 54.38 85 ASN A N 1
ATOM 589 C CA . ASN A 1 85 ? -5.458 -13.155 33.159 1.00 54.38 85 ASN A CA 1
ATOM 590 C C . ASN A 1 85 ? -5.114 -12.478 34.495 1.00 54.38 85 ASN A C 1
ATOM 592 O O . ASN A 1 85 ? -3.933 -12.438 34.851 1.00 54.38 85 ASN A O 1
ATOM 596 N N . ASP A 1 86 ? -6.147 -11.947 35.156 1.00 49.12 86 ASP A N 1
ATOM 597 C CA . ASP A 1 86 ? -6.116 -11.450 36.538 1.00 49.12 86 ASP A CA 1
ATOM 598 C C . ASP A 1 86 ? -5.435 -12.438 37.504 1.00 49.12 86 ASP A C 1
ATOM 600 O O . ASP A 1 86 ? -5.627 -13.671 37.342 1.00 49.12 86 ASP A O 1
#

Foldseek 3Di:
DDEDFDQDPVQWTHADPPLLVSLLVCVVVQEQEYEGEPPYDPVSQVNSCVSPDPRHHYYYDGGPVRVLVVCVVVPHDHDDDPDPDD

Sequence (86 aa):
VAVTGTINGDETVGAIGAVRQKAVAARAAGARLFLIPASQSAADITAARKIGGATMRVETVATLQDALDILQQIGGDPFVSATPND

Radius of gyration: 13.97 Å; Cα contacts (8 Å, |Δi|>4): 113; chains: 1; bounding box: 26×21×48 Å